Protein AF-B1C7G3-F1 (afdb_monomer_lite)

Structure (mmCIF, N/CA/C/O backbone):
data_AF-B1C7G3-F1
#
_entry.id   AF-B1C7G3-F1
#
loop_
_atom_site.group_PDB
_atom_site.id
_atom_site.type_symbol
_atom_site.label_atom_id
_atom_site.lab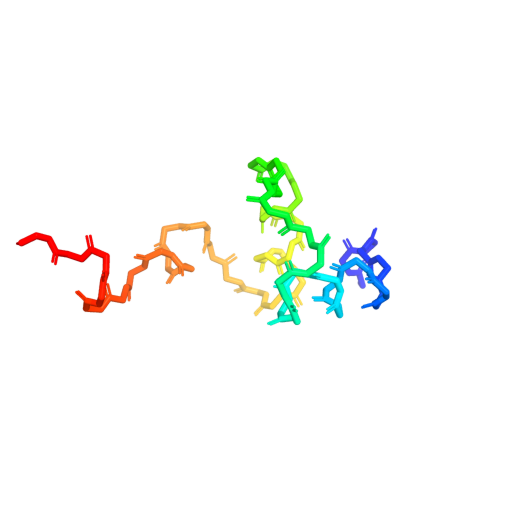el_alt_id
_atom_site.label_comp_id
_atom_site.label_asym_id
_atom_site.label_entity_id
_atom_site.label_seq_id
_atom_site.pdbx_PDB_ins_code
_atom_site.Cartn_x
_atom_site.Cartn_y
_atom_site.Cartn_z
_atom_site.occupancy
_atom_site.B_iso_or_equiv
_atom_site.auth_seq_id
_atom_site.auth_comp_id
_atom_site.auth_asym_id
_atom_site.auth_atom_id
_atom_site.pdbx_PDB_model_num
ATOM 1 N N . MET A 1 1 ? -1.191 10.554 -14.046 1.00 53.38 1 MET A N 1
ATOM 2 C CA . MET A 1 1 ? -0.845 9.112 -14.045 1.00 53.38 1 MET A CA 1
ATOM 3 C C . MET A 1 1 ? 0.138 8.898 -12.898 1.00 53.38 1 MET A C 1
ATOM 5 O O . MET A 1 1 ? 1.121 9.624 -12.857 1.00 53.38 1 MET A O 1
ATOM 9 N N . SER A 1 2 ? -0.136 8.009 -11.940 1.00 62.47 2 SER A N 1
ATOM 10 C CA . SER A 1 2 ? 0.538 7.889 -10.621 1.00 62.47 2 SER A CA 1
ATOM 11 C C . SER A 1 2 ? 2.045 7.603 -10.619 1.00 62.47 2 SER A C 1
ATOM 13 O O . SER A 1 2 ? 2.642 7.433 -9.558 1.00 62.47 2 SER A O 1
ATOM 15 N N . ASN A 1 3 ? 2.691 7.539 -11.786 1.00 70.62 3 ASN A N 1
ATOM 16 C CA . ASN A 1 3 ? 4.111 7.215 -11.948 1.00 70.62 3 ASN A CA 1
ATOM 17 C C . ASN A 1 3 ? 4.523 5.910 -11.224 1.00 70.62 3 ASN A C 1
ATOM 19 O O . ASN A 1 3 ? 5.683 5.717 -10.853 1.00 70.62 3 ASN A O 1
ATOM 23 N N . VAL A 1 4 ? 3.546 5.023 -10.993 1.00 80.50 4 VAL A N 1
ATOM 24 C CA . VAL A 1 4 ? 3.724 3.658 -10.503 1.00 80.50 4 VAL A CA 1
ATOM 25 C C . VAL A 1 4 ? 3.664 2.746 -11.715 1.00 80.50 4 VAL A C 1
ATOM 27 O O . VAL A 1 4 ? 2.706 2.793 -12.484 1.00 80.50 4 VAL A O 1
ATOM 30 N N . ALA A 1 5 ? 4.690 1.918 -11.892 1.00 83.69 5 ALA A N 1
ATOM 31 C CA . ALA A 1 5 ? 4.684 0.912 -12.942 1.00 83.69 5 ALA A CA 1
ATOM 32 C C . ALA A 1 5 ? 3.582 -0.124 -12.673 1.00 83.69 5 ALA A C 1
ATOM 34 O O . ALA A 1 5 ? 3.424 -0.587 -11.542 1.00 83.69 5 ALA A O 1
ATOM 35 N N . VAL A 1 6 ? 2.865 -0.536 -13.720 1.00 84.62 6 VAL A N 1
ATOM 36 C CA . VAL A 1 6 ? 1.840 -1.592 -13.627 1.00 84.62 6 VAL A CA 1
ATOM 37 C C . VAL A 1 6 ? 2.434 -2.882 -13.053 1.00 84.62 6 VAL A C 1
ATOM 39 O O . VAL A 1 6 ? 1.810 -3.526 -12.218 1.00 84.62 6 VAL A O 1
ATOM 42 N N . SER A 1 7 ? 3.686 -3.200 -13.393 1.00 88.19 7 SER A N 1
ATOM 43 C CA . SER A 1 7 ? 4.424 -4.339 -12.833 1.00 88.19 7 SER A CA 1
ATOM 44 C C . SER A 1 7 ? 4.645 -4.250 -11.317 1.00 88.19 7 S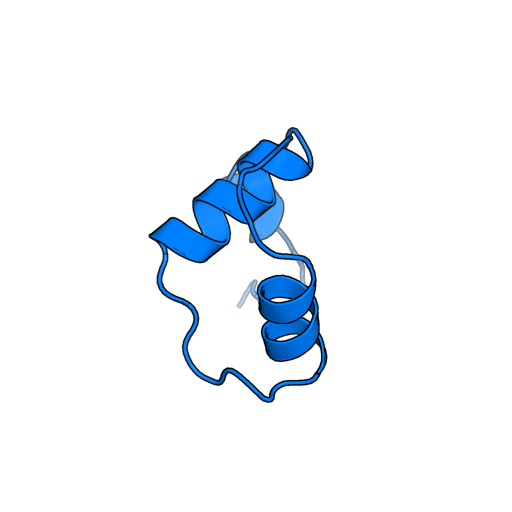ER A C 1
ATOM 46 O O . SER A 1 7 ? 4.681 -5.275 -10.642 1.00 88.19 7 SER A O 1
ATOM 48 N N . THR A 1 8 ? 4.762 -3.044 -10.751 1.00 88.00 8 THR A N 1
ATOM 49 C CA . THR A 1 8 ? 4.857 -2.848 -9.296 1.00 88.00 8 THR A CA 1
ATOM 50 C C .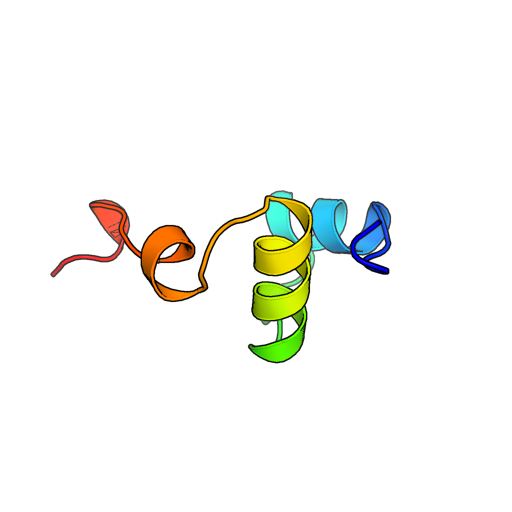 THR A 1 8 ? 3.543 -3.211 -8.619 1.00 88.00 8 THR A C 1
ATOM 52 O O . THR A 1 8 ? 3.558 -3.909 -7.609 1.00 88.00 8 THR A O 1
ATOM 55 N N . ILE A 1 9 ? 2.416 -2.772 -9.186 1.00 89.06 9 ILE A N 1
ATOM 56 C CA . ILE A 1 9 ? 1.082 -3.125 -8.683 1.00 89.06 9 ILE A CA 1
ATOM 57 C C . ILE A 1 9 ? 0.883 -4.637 -8.793 1.00 89.06 9 ILE A C 1
ATOM 59 O O . ILE A 1 9 ? 0.525 -5.278 -7.812 1.00 89.06 9 ILE A O 1
ATOM 63 N N . ASP A 1 10 ? 1.211 -5.213 -9.949 1.00 90.81 10 ASP A N 1
ATOM 64 C CA . ASP A 1 10 ? 1.096 -6.646 -10.212 1.00 90.81 10 ASP A CA 1
ATOM 65 C C . ASP A 1 10 ? 1.924 -7.486 -9.222 1.00 90.81 10 ASP A C 1
ATOM 67 O O . ASP A 1 10 ? 1.459 -8.499 -8.703 1.00 90.81 10 ASP A O 1
ATOM 71 N N . ASN A 1 11 ? 3.133 -7.039 -8.876 1.00 90.69 11 ASN A N 1
ATOM 72 C CA . ASN A 1 11 ? 3.956 -7.712 -7.872 1.00 90.69 11 ASN A CA 1
ATOM 73 C C . ASN A 1 11 ? 3.374 -7.627 -6.455 1.00 90.69 11 ASN A C 1
ATOM 75 O O . ASN A 1 11 ? 3.534 -8.576 -5.692 1.00 90.69 11 ASN A O 1
ATOM 79 N N . ILE A 1 12 ? 2.723 -6.520 -6.091 1.00 90.88 12 ILE A N 1
ATOM 80 C CA . ILE A 1 12 ? 2.095 -6.353 -4.772 1.00 90.88 12 ILE A CA 1
ATOM 81 C C . ILE A 1 12 ? 0.829 -7.210 -4.676 1.00 90.88 12 ILE A C 1
ATOM 83 O O . ILE A 1 12 ? 0.688 -7.976 -3.727 1.00 90.88 12 ILE A O 1
ATOM 87 N N . VAL A 1 13 ? -0.055 -7.134 -5.675 1.00 89.81 13 VAL A N 1
ATOM 88 C CA . VAL A 1 13 ? -1.336 -7.862 -5.690 1.00 89.81 13 VAL A CA 1
ATOM 89 C C . VAL A 1 13 ? -1.117 -9.376 -5.715 1.00 89.81 13 VAL A C 1
ATOM 91 O O . VAL A 1 13 ? -1.795 -10.101 -4.996 1.00 89.81 13 VAL A O 1
ATOM 94 N N . ASN A 1 14 ? -0.126 -9.861 -6.471 1.00 93.62 14 ASN A N 1
ATOM 95 C CA . ASN A 1 14 ? 0.209 -11.289 -6.516 1.00 93.62 14 ASN A CA 1
ATOM 96 C C . ASN A 1 14 ? 1.144 -11.747 -5.380 1.00 93.62 14 ASN A C 1
ATOM 98 O O . ASN A 1 14 ? 1.680 -12.852 -5.444 1.00 93.62 14 ASN A O 1
ATOM 102 N N . GLY A 1 15 ? 1.428 -10.904 -4.379 1.00 88.00 15 GLY A N 1
ATOM 103 C CA . GLY A 1 15 ? 2.273 -11.272 -3.235 1.00 88.00 15 GLY A CA 1
ATOM 104 C C . GLY A 1 15 ? 3.750 -11.538 -3.563 1.00 88.00 15 GLY A C 1
ATOM 105 O O . GLY A 1 15 ? 4.486 -12.045 -2.721 1.00 88.00 15 GLY A O 1
ATOM 106 N N . ARG A 1 16 ? 4.222 -11.178 -4.765 1.00 92.69 16 ARG A N 1
ATOM 107 C CA . ARG A 1 16 ? 5.642 -11.280 -5.158 1.00 92.69 16 ARG A CA 1
ATOM 108 C C . ARG A 1 16 ? 6.503 -10.174 -4.539 1.00 92.69 16 ARG A C 1
ATOM 110 O O . ARG A 1 16 ? 7.724 -10.291 -4.497 1.00 92.69 16 ARG A O 1
ATOM 117 N N . CYS A 1 17 ? 5.876 -9.106 -4.047 1.00 87.00 17 CYS A N 1
ATOM 118 C CA . CYS A 1 17 ? 6.485 -8.097 -3.189 1.00 87.00 17 CYS A CA 1
ATOM 119 C C . CYS A 1 17 ? 5.908 -8.222 -1.774 1.00 87.00 17 CYS A C 1
ATOM 121 O O . CYS A 1 17 ? 4.777 -7.819 -1.525 1.00 87.00 17 CYS A O 1
ATOM 123 N N . SER A 1 18 ? 6.700 -8.756 -0.844 1.00 81.19 18 SER A N 1
ATOM 124 C CA . SER A 1 18 ? 6.279 -8.985 0.544 1.00 81.19 18 SER A CA 1
ATOM 125 C C . SER A 1 18 ? 6.343 -7.740 1.436 1.00 81.19 18 SER A C 1
ATOM 127 O O . SER A 1 18 ? 5.755 -7.738 2.513 1.00 81.19 18 SER A O 1
ATOM 129 N N . ASN A 1 19 ? 7.049 -6.681 1.020 1.00 86.31 19 ASN A N 1
ATOM 130 C CA . ASN A 1 19 ? 7.232 -5.473 1.830 1.00 86.31 19 ASN A CA 1
ATOM 131 C C . ASN A 1 19 ? 7.234 -4.185 0.982 1.00 86.31 19 ASN A C 1
ATOM 133 O O . ASN A 1 19 ? 8.286 -3.561 0.785 1.00 86.31 19 ASN A O 1
ATOM 137 N N . PRO A 1 20 ? 6.078 -3.774 0.433 1.00 88.81 20 PRO A N 1
ATOM 138 C CA . PRO A 1 20 ? 5.967 -2.484 -0.231 1.00 88.81 20 PRO A CA 1
ATOM 139 C C . PRO A 1 20 ? 6.229 -1.349 0.767 1.00 88.81 20 PRO A C 1
ATOM 141 O O . PRO A 1 20 ? 5.624 -1.274 1.834 1.00 88.81 20 PRO A O 1
ATOM 144 N N . ARG A 1 21 ? 7.125 -0.419 0.415 1.00 90.62 21 ARG A N 1
ATOM 145 C CA . ARG A 1 21 ? 7.390 0.756 1.260 1.00 90.62 21 ARG A CA 1
ATOM 146 C C . ARG A 1 21 ? 6.177 1.688 1.290 1.00 90.62 21 ARG A C 1
ATOM 148 O O . ARG A 1 21 ? 5.474 1.823 0.290 1.00 90.62 21 ARG A O 1
ATOM 155 N N . ILE A 1 22 ? 6.012 2.432 2.385 1.00 91.31 22 ILE A N 1
ATOM 156 C CA . ILE A 1 22 ? 4.905 3.392 2.563 1.00 91.31 22 ILE A CA 1
ATOM 157 C C . ILE A 1 22 ? 4.793 4.413 1.418 1.00 91.31 22 ILE A C 1
ATOM 159 O O . ILE A 1 22 ? 3.696 4.774 1.004 1.00 91.31 22 ILE A O 1
ATOM 163 N N . PHE A 1 23 ? 5.919 4.831 0.833 1.00 91.06 23 PHE A N 1
ATOM 164 C CA . PHE A 1 23 ? 5.926 5.736 -0.319 1.00 91.06 23 PHE A CA 1
ATOM 165 C C . PHE A 1 23 ? 5.330 5.101 -1.587 1.00 91.06 23 PHE A C 1
ATOM 167 O O . PHE A 1 23 ? 4.677 5.787 -2.369 1.00 91.06 23 PHE A O 1
ATOM 174 N N . THR A 1 24 ? 5.513 3.792 -1.783 1.00 91.44 24 THR A N 1
ATOM 175 C CA . THR A 1 24 ? 4.882 3.048 -2.883 1.00 91.44 24 THR A CA 1
ATOM 176 C C . THR A 1 24 ? 3.371 2.997 -2.691 1.00 91.44 24 THR A C 1
ATOM 178 O O . THR A 1 24 ? 2.638 3.286 -3.632 1.00 91.44 24 THR A O 1
ATOM 181 N N . ILE A 1 25 ? 2.910 2.718 -1.467 1.00 91.94 25 ILE A N 1
ATOM 182 C CA . ILE A 1 25 ? 1.481 2.742 -1.124 1.00 91.94 25 ILE A CA 1
ATOM 183 C C . ILE A 1 25 ? 0.891 4.134 -1.367 1.00 91.94 25 ILE A C 1
ATOM 185 O O . ILE A 1 25 ? -0.135 4.251 -2.028 1.00 91.94 25 ILE A O 1
ATOM 189 N N . LYS A 1 26 ? 1.576 5.202 -0.939 1.00 92.62 26 LYS A N 1
ATOM 190 C CA . LYS A 1 26 ? 1.133 6.582 -1.183 1.00 92.62 26 LYS A CA 1
ATOM 191 C C . LYS A 1 26 ? 0.932 6.879 -2.672 1.00 92.62 26 LYS A C 1
ATOM 193 O O . LYS A 1 26 ? -0.109 7.405 -3.041 1.00 92.62 26 LYS A O 1
ATOM 198 N N . LYS A 1 27 ? 1.883 6.506 -3.532 1.00 91.69 27 LYS A N 1
ATOM 199 C CA . LYS A 1 27 ? 1.749 6.713 -4.984 1.00 91.69 27 LYS A CA 1
ATOM 200 C C . LYS A 1 27 ? 0.597 5.918 -5.600 1.00 91.69 27 LYS A C 1
ATOM 202 O O . LYS A 1 27 ? -0.030 6.377 -6.551 1.00 91.69 27 LYS A O 1
ATOM 207 N N . ILE A 1 28 ? 0.338 4.717 -5.083 1.00 91.06 28 ILE A N 1
ATOM 208 C CA . ILE A 1 28 ? -0.826 3.918 -5.474 1.00 91.06 28 ILE A CA 1
ATOM 209 C C . ILE A 1 28 ? -2.101 4.685 -5.107 1.00 91.06 28 ILE A C 1
ATOM 211 O O . ILE A 1 28 ? -2.914 4.936 -5.990 1.00 91.06 28 ILE A O 1
ATOM 215 N N . CYS A 1 29 ? -2.217 5.155 -3.861 1.00 93.00 29 CYS A N 1
ATOM 216 C CA . CYS A 1 29 ? -3.358 5.949 -3.391 1.00 93.00 29 CYS A CA 1
ATOM 217 C C . CYS A 1 29 ? -3.582 7.203 -4.258 1.00 93.00 29 CYS A C 1
ATOM 219 O O . CYS A 1 29 ? -4.686 7.424 -4.748 1.00 93.00 29 CYS A O 1
ATOM 221 N N . GL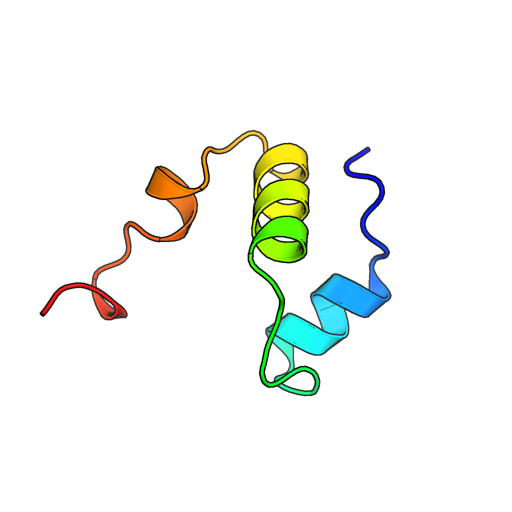U A 1 30 ? -2.516 7.961 -4.552 1.00 91.94 30 GLU A N 1
ATOM 222 C CA . GLU A 1 30 ? -2.555 9.132 -5.446 1.00 91.94 30 GLU A CA 1
ATOM 223 C C . GLU A 1 30 ? -3.043 8.776 -6.862 1.00 91.94 30 GLU A C 1
ATOM 225 O O . GLU A 1 30 ? -3.707 9.578 -7.516 1.00 91.94 30 GLU A O 1
ATOM 230 N N . GLY A 1 31 ? -2.744 7.567 -7.345 1.00 89.00 31 GLY A N 1
ATOM 231 C CA . GLY A 1 31 ? -3.216 7.065 -8.637 1.00 89.00 31 GLY A CA 1
ATOM 232 C C . GLY A 1 31 ? -4.692 6.732 -8.688 1.00 89.00 31 GLY A C 1
ATOM 233 O O . GLY A 1 31 ? -5.311 6.901 -9.735 1.00 89.00 31 GLY A O 1
ATOM 234 N N . PHE A 1 32 ? -5.233 6.280 -7.563 1.00 89.81 32 PHE A N 1
ATOM 235 C CA . PHE A 1 32 ? -6.646 5.960 -7.400 1.00 89.81 32 PHE A CA 1
ATOM 236 C C . PHE A 1 32 ? -7.471 7.152 -6.893 1.00 89.81 32 PHE A C 1
ATOM 238 O O . PHE A 1 32 ? -8.680 7.027 -6.741 1.00 89.81 32 PHE A O 1
ATOM 245 N N . GLY A 1 33 ? -6.843 8.313 -6.666 1.00 91.62 33 GLY A N 1
ATOM 246 C CA . GLY A 1 33 ? -7.523 9.512 -6.175 1.00 91.62 33 GLY A CA 1
ATOM 247 C C . GLY A 1 33 ? -8.005 9.392 -4.729 1.00 91.62 33 GLY A C 1
ATOM 248 O O . GLY A 1 33 ? -8.964 10.061 -4.361 1.00 91.62 33 GLY A O 1
ATOM 249 N N . MET A 1 34 ? -7.353 8.549 -3.926 1.00 94.62 34 MET A N 1
ATOM 250 C CA . MET A 1 34 ? -7.698 8.301 -2.526 1.00 94.62 34 MET A CA 1
ATOM 251 C C . MET A 1 34 ? -6.543 8.664 -1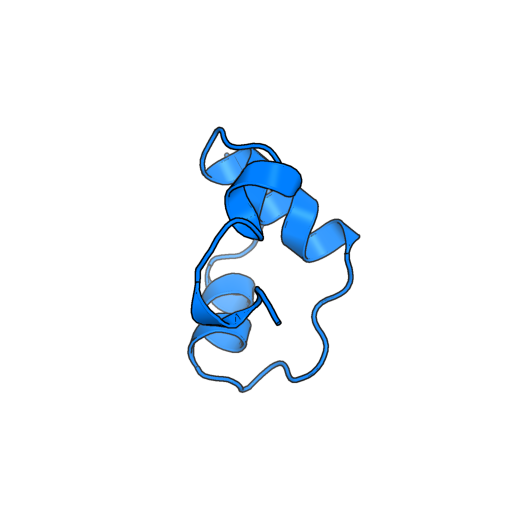.587 1.00 94.62 34 MET A C 1
ATOM 253 O O . MET A 1 34 ? -5.381 8.762 -1.990 1.00 94.62 34 MET A O 1
ATOM 257 N N . SER A 1 35 ? -6.850 8.844 -0.308 1.00 95.06 35 SER A N 1
ATOM 258 C CA . SER A 1 35 ? -5.867 9.020 0.756 1.00 95.06 35 SER A CA 1
ATOM 259 C C . SER A 1 35 ? -5.317 7.679 1.255 1.00 95.06 35 SER A C 1
ATOM 261 O O . SER A 1 35 ? -5.923 6.620 1.100 1.00 95.06 35 SER A O 1
ATOM 263 N N . VAL A 1 36 ? -4.158 7.725 1.920 1.00 93.88 36 VAL A N 1
ATOM 264 C CA . VAL A 1 36 ? -3.574 6.540 2.576 1.00 93.88 36 VAL A CA 1
ATOM 265 C C . VAL A 1 36 ? -4.470 6.031 3.710 1.00 93.88 36 VAL A C 1
ATOM 267 O O . VAL A 1 36 ? -4.483 4.837 3.986 1.00 93.88 36 VAL A O 1
ATOM 270 N N . ILE A 1 37 ? -5.230 6.922 4.353 1.00 94.50 37 ILE A N 1
ATOM 271 C CA . ILE A 1 37 ? -6.168 6.560 5.421 1.00 94.50 37 ILE A CA 1
ATOM 272 C C . ILE A 1 37 ? -7.293 5.701 4.841 1.00 94.50 37 ILE A C 1
ATOM 274 O O . ILE A 1 37 ? -7.514 4.601 5.330 1.00 94.50 37 ILE A O 1
ATOM 278 N N . GLU A 1 38 ? -7.929 6.159 3.760 1.00 94.62 38 GLU A N 1
ATOM 279 C CA . GLU A 1 38 ? -8.983 5.405 3.064 1.00 94.62 38 GLU A CA 1
ATOM 280 C C . GLU A 1 38 ? -8.469 4.068 2.522 1.00 94.62 38 GLU A C 1
ATOM 282 O O . GLU A 1 38 ? -9.182 3.072 2.557 1.00 94.62 38 GLU A O 1
ATOM 287 N N . PHE A 1 39 ? -7.218 4.011 2.057 1.00 92.81 39 PHE A N 1
ATOM 288 C CA . PHE A 1 39 ? -6.622 2.769 1.560 1.00 92.81 39 PHE A CA 1
ATOM 289 C C . PHE A 1 39 ? -6.516 1.684 2.643 1.00 92.81 39 PHE A C 1
ATOM 291 O O . PHE A 1 39 ? -6.684 0.501 2.353 1.00 92.81 39 PHE A O 1
ATOM 298 N N . PHE A 1 40 ? -6.236 2.072 3.889 1.00 92.81 40 PHE A N 1
ATOM 299 C CA . PHE A 1 40 ? -6.129 1.148 5.020 1.00 92.81 40 PHE A CA 1
ATOM 300 C C . PHE A 1 40 ? -7.438 0.986 5.810 1.00 92.81 40 PHE A C 1
ATOM 302 O O . PHE A 1 40 ? -7.480 0.203 6.758 1.00 92.81 40 PHE A O 1
ATOM 309 N N . ASP A 1 41 ? -8.514 1.673 5.427 1.00 93.38 4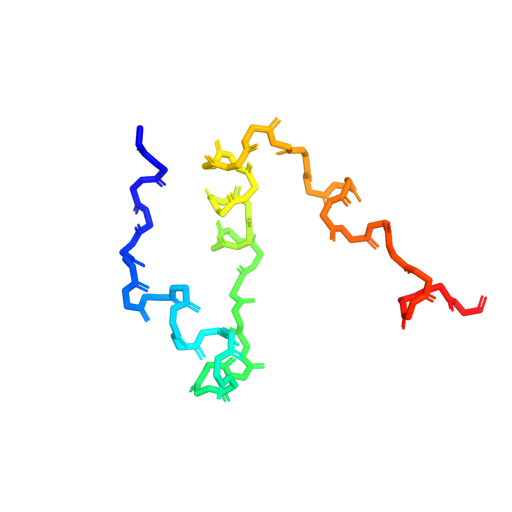1 ASP A N 1
ATOM 310 C CA . ASP A 1 41 ? -9.810 1.595 6.102 1.00 93.38 41 ASP A CA 1
ATOM 311 C C . ASP A 1 41 ? -10.635 0.387 5.620 1.00 93.38 41 ASP A C 1
ATOM 313 O O . ASP A 1 41 ? -11.657 0.525 4.951 1.00 93.38 41 ASP A O 1
ATOM 317 N N . PHE A 1 42 ? -10.189 -0.830 5.952 1.00 91.62 42 PHE A N 1
ATOM 318 C CA . PHE A 1 42 ? -10.920 -2.071 5.668 1.00 91.62 42 PHE A CA 1
ATOM 319 C C . PHE A 1 42 ? -11.025 -2.966 6.907 1.00 91.62 42 PHE A C 1
ATOM 321 O O . PHE A 1 42 ? -10.148 -2.965 7.772 1.00 91.62 42 PHE A O 1
ATOM 328 N N . GLU A 1 43 ? -12.104 -3.749 7.001 1.00 91.62 43 GLU A N 1
ATOM 329 C CA . GLU A 1 43 ? -12.419 -4.555 8.193 1.00 91.62 43 GLU A CA 1
ATOM 330 C C . GLU A 1 43 ? -11.297 -5.520 8.583 1.00 91.62 43 GLU A C 1
ATOM 332 O O . GLU A 1 43 ? -10.987 -5.649 9.759 1.00 91.62 43 GLU A O 1
ATOM 337 N N . GLY A 1 44 ? -10.619 -6.128 7.606 1.00 87.12 44 GLY A N 1
ATOM 338 C CA . GLY A 1 44 ? -9.523 -7.070 7.853 1.00 87.12 44 GLY A CA 1
ATOM 339 C C . GLY A 1 44 ? -8.275 -6.473 8.519 1.00 87.12 44 GLY A C 1
ATOM 340 O O . GLY A 1 44 ? -7.412 -7.235 8.949 1.00 87.12 44 GLY A O 1
ATOM 341 N N . LEU A 1 45 ? -8.158 -5.142 8.607 1.00 89.44 45 LEU A N 1
ATOM 342 C CA . LEU A 1 45 ? -7.087 -4.465 9.350 1.00 89.44 45 LEU A CA 1
ATOM 343 C C . LEU A 1 45 ? -7.532 -4.003 10.745 1.00 89.44 45 LEU A C 1
ATOM 345 O O . LEU A 1 45 ? -6.689 -3.746 11.608 1.00 89.44 45 LEU A O 1
ATOM 349 N N . LYS A 1 46 ? -8.843 -3.876 10.975 1.00 79.25 46 LYS A N 1
ATOM 350 C CA . LYS A 1 46 ? -9.399 -3.438 12.257 1.00 79.25 46 LYS A CA 1
ATOM 351 C C . LYS A 1 46 ? -9.322 -4.613 13.239 1.00 79.25 46 LYS A C 1
ATOM 353 O O . LYS A 1 46 ? -9.765 -5.713 12.925 1.00 79.25 46 LYS A O 1
ATOM 358 N N . LYS A 1 47 ? -8.689 -4.386 14.394 1.00 67.81 47 LYS A N 1
ATOM 359 C CA . LYS A 1 47 ? -8.646 -5.351 15.504 1.00 67.81 47 LYS A CA 1
ATOM 360 C C . LYS A 1 47 ? -9.973 -5.402 16.243 1.00 67.81 47 LYS A C 1
ATOM 362 O O . LYS A 1 47 ? -10.568 -4.315 16.416 1.00 67.81 47 LYS A O 1
#

InterPro domains:
  IPR001387 Cro/C1-type, helix-turn-helix domain [PS50943] (1-39)
  IPR010982 Lambda repressor-like, DNA-binding domain superfamily [G3DSA:1.10.260.40] (1-47)
  IPR010982 Lambda repressor-like, DNA-binding domain superfamily [SSF47413] (2-44)

Sequence (47 aa):
MSNVAVSTIDNIVNGRCSNPRIFTIKKICEGFGMSVIEFFDFEGLKK

Secondary structure (DSSP, 8-state):
-----HHHHHHHHTTS-S---HHHHHHHHHHHT--HHHHH-SGGG--

Radius of gyration: 11.07 Å; chains: 1; bounding box: 20×21×30 Å

Organism: NCBI:txid445971

Foldseek 3Di:
DLPQDPVNVVCVVVVVDVDDDPVNLQSVCVVVVHGSVVVQPDPVNPD

pLDDT: mean 87.79, std 8.42, range [53.38, 95.06]